Protein AF-A0A0A2UX49-F1 (afdb_monomer)

Secondary structure (DSSP, 8-state):
--------------------SSS---EEEETTEEEEEEEES--GGGEEEEEEE-----------TT-----PPTT-EEEEETTEEEEEEEEETTEEEEEEEP-

pLDDT: mean 70.19, std 20.53, range [34.88, 94.06]

Sequence (103 aa):
MKKGMSIGLIFITTILLFGCDGENLNLIKLDGEVYRAEVSDYSKEDLGKSYGKVKYNSPSTMPQNNKEATLFPVGTEIFYKKNREDEFLVSFKDRIYELTKHE

Foldseek 3Di:
DDDPPDDQPQPFDDDDDDDDPDDLFQWGGGPRFIWGWAFDPDAPVQFAAWNAWAADDDPPDDDDDPHDRDTDDGGFIKGAGVPHNPWIWTQDPRTIITTHTDD

Organism: NCBI:txid1385513

Solvent-accessible surface area (backbone atoms only — not comparable to full-atom values): 6638 Å² total; per-residue (Å²): 132,84,86,86,77,79,88,70,86,63,82,73,47,83,71,70,62,82,86,75,82,97,59,75,68,27,49,44,39,52,84,80,46,44,20,40,48,40,85,45,94,58,56,84,84,44,54,39,58,78,58,48,58,42,83,73,72,79,85,64,90,71,98,65,85,95,62,80,62,68,78,72,54,64,65,40,50,33,21,22,30,54,99,35,94,88,42,38,32,34,69,54,95,96,38,31,23,40,46,45,78,54,133

Mean predicted aligned error: 10.86 Å

Radius of gyration: 14.8 Å; Cα contacts (8 Å, |Δi|>4): 186; chains: 1; bounding box: 26×26×56 Å

Structure (mmCIF, N/CA/C/O backbone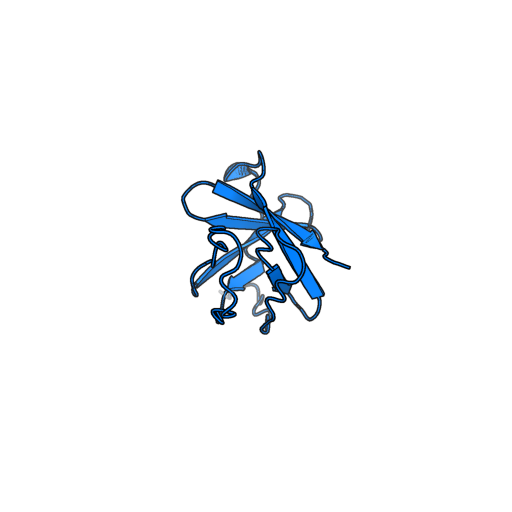):
data_AF-A0A0A2UX49-F1
#
_entry.id   AF-A0A0A2UX49-F1
#
loop_
_atom_site.group_PDB
_atom_site.id
_atom_site.type_symbol
_atom_site.label_atom_id
_atom_site.label_alt_id
_atom_site.label_comp_id
_atom_site.label_asym_id
_atom_site.label_entity_id
_atom_site.label_seq_id
_atom_site.pdbx_PDB_ins_code
_atom_site.Cartn_x
_atom_site.Cartn_y
_atom_site.Cartn_z
_atom_site.occupancy
_atom_site.B_iso_or_equiv
_atom_site.auth_seq_id
_atom_site.auth_comp_id
_atom_site.auth_asym_id
_atom_site.auth_atom_id
_atom_site.pdbx_PDB_model_num
ATOM 1 N N . MET A 1 1 ? -5.379 -13.015 32.383 1.00 37.31 1 MET A N 1
ATOM 2 C CA . MET A 1 1 ? -6.528 -13.644 31.680 1.00 37.31 1 MET A CA 1
ATOM 3 C C . MET A 1 1 ? -6.829 -12.851 30.410 1.00 37.31 1 MET A C 1
ATOM 5 O O . MET A 1 1 ? -6.650 -11.649 30.463 1.00 37.31 1 MET A O 1
ATOM 9 N N . LYS A 1 2 ? -7.265 -13.518 29.324 1.00 36.44 2 LYS A N 1
ATOM 10 C CA . LYS A 1 2 ? -7.905 -12.977 28.090 1.00 36.44 2 LYS A CA 1
ATOM 11 C C . LYS A 1 2 ? -7.310 -11.675 27.498 1.00 36.44 2 LYS A C 1
ATOM 13 O O . LYS A 1 2 ? -7.579 -10.581 27.962 1.00 36.44 2 LYS A O 1
ATOM 18 N N . LYS A 1 3 ? -6.478 -11.800 26.456 1.00 42.47 3 LYS A N 1
ATOM 19 C CA . LYS A 1 3 ? -6.868 -11.583 25.039 1.00 42.47 3 LYS A CA 1
ATOM 20 C C . LYS A 1 3 ? -7.385 -10.164 24.730 1.00 42.47 3 LYS A C 1
ATOM 22 O O . LYS A 1 3 ? -8.585 -9.928 24.762 1.00 42.47 3 LYS A O 1
ATOM 27 N N . GLY A 1 4 ? -6.468 -9.300 24.290 1.00 36.09 4 GLY A N 1
ATOM 28 C CA . GLY A 1 4 ? -6.742 -8.077 23.522 1.00 36.09 4 GLY A CA 1
ATOM 29 C C . GLY A 1 4 ? -6.235 -8.192 22.079 1.00 36.09 4 GLY A C 1
ATOM 30 O O . GLY A 1 4 ? -5.566 -7.294 21.585 1.00 36.09 4 GLY A O 1
ATOM 31 N N . MET A 1 5 ? -6.468 -9.335 21.424 1.00 39.34 5 MET A N 1
ATOM 32 C CA . MET A 1 5 ? -6.118 -9.518 20.012 1.00 39.34 5 MET A CA 1
ATOM 33 C C . MET A 1 5 ? -7.207 -8.852 19.170 1.00 39.34 5 MET A C 1
ATOM 35 O O . MET A 1 5 ? -8.224 -9.484 18.884 1.00 39.34 5 MET A O 1
ATOM 39 N N . SER A 1 6 ? -7.027 -7.566 18.850 1.00 37.06 6 SER A N 1
ATOM 40 C CA . SER A 1 6 ? -7.984 -6.827 18.021 1.00 37.06 6 SER A CA 1
ATOM 41 C C . SER A 1 6 ? -8.152 -7.509 16.671 1.00 37.06 6 SER A C 1
ATOM 43 O O . SER A 1 6 ? -7.197 -7.713 15.922 1.00 37.06 6 SER A O 1
ATOM 45 N N . ILE A 1 7 ? -9.398 -7.867 16.386 1.00 49.72 7 ILE A N 1
ATOM 46 C CA . ILE A 1 7 ? -9.818 -8.456 15.124 1.00 49.72 7 ILE A CA 1
ATOM 47 C C . ILE A 1 7 ? -9.820 -7.334 14.086 1.00 49.72 7 ILE A C 1
ATOM 49 O O . ILE A 1 7 ? -10.627 -6.415 14.163 1.00 49.72 7 ILE A O 1
ATOM 53 N N . GLY A 1 8 ? -8.904 -7.430 13.128 1.00 36.78 8 GLY A N 1
ATOM 54 C CA . GLY A 1 8 ? -8.786 -6.537 11.975 1.00 36.78 8 GLY A CA 1
ATOM 55 C C . GLY A 1 8 ? -8.492 -7.332 10.707 1.00 36.78 8 GLY A C 1
ATOM 56 O O . GLY A 1 8 ? -7.627 -6.959 9.925 1.00 36.78 8 GLY A O 1
ATOM 57 N N . LEU A 1 9 ? -9.151 -8.484 10.534 1.00 40.88 9 LEU A N 1
ATOM 58 C CA . LEU A 1 9 ? -9.002 -9.313 9.337 1.00 40.88 9 LEU A CA 1
ATOM 59 C C . LEU A 1 9 ? -9.824 -8.703 8.189 1.00 40.88 9 LEU A C 1
ATOM 61 O O . LEU A 1 9 ? -10.885 -9.212 7.835 1.00 40.88 9 LEU A O 1
ATOM 65 N N . ILE A 1 10 ? -9.348 -7.583 7.644 1.00 47.06 10 ILE A N 1
ATOM 66 C CA . ILE A 1 10 ? -9.982 -6.905 6.511 1.00 47.06 10 ILE A CA 1
ATOM 67 C C . ILE A 1 10 ? -9.724 -7.732 5.242 1.00 47.06 10 ILE A C 1
ATOM 69 O O . ILE A 1 10 ? -8.585 -8.043 4.876 1.00 47.06 10 ILE A O 1
ATOM 73 N N . PHE A 1 11 ? -10.802 -8.138 4.571 1.00 40.12 11 PHE A N 1
ATOM 74 C CA . PHE A 1 11 ? -10.769 -9.000 3.387 1.00 40.12 11 PHE A CA 1
ATOM 75 C C . PHE A 1 11 ? -10.498 -8.203 2.098 1.00 40.12 11 PHE A C 1
ATOM 77 O O . PHE A 1 11 ? -11.259 -8.280 1.135 1.00 40.12 11 PHE A O 1
ATOM 84 N N . ILE A 1 12 ? -9.366 -7.493 2.046 1.00 48.31 12 ILE A N 1
ATOM 85 C CA . ILE A 1 12 ? -8.975 -6.725 0.853 1.00 48.31 12 ILE A CA 1
ATOM 86 C C . ILE A 1 12 ? -8.876 -7.671 -0.354 1.00 48.31 12 ILE A C 1
ATOM 88 O O . ILE A 1 12 ? -8.224 -8.727 -0.269 1.00 48.31 12 ILE A O 1
ATOM 92 N N . THR A 1 13 ? -9.544 -7.289 -1.449 1.00 44.03 13 THR A N 1
ATOM 93 C CA . THR A 1 13 ? -9.721 -8.086 -2.671 1.00 44.03 13 THR A CA 1
ATOM 94 C C . THR A 1 13 ? -9.389 -7.277 -3.938 1.00 44.03 13 THR A C 1
ATOM 96 O O . THR A 1 13 ? -10.133 -6.391 -4.343 1.00 44.03 13 THR A O 1
ATOM 99 N N . THR A 1 14 ? -8.256 -7.635 -4.552 1.00 53.34 14 THR A N 1
ATOM 100 C CA . THR A 1 14 ? -7.969 -7.817 -5.996 1.00 53.34 14 THR A CA 1
ATOM 101 C C . THR A 1 14 ? -8.985 -7.294 -7.041 1.00 53.34 14 THR A C 1
ATOM 103 O O . THR A 1 14 ? -10.156 -7.651 -6.975 1.00 53.34 14 THR A O 1
ATOM 106 N N . ILE A 1 15 ? -8.625 -6.645 -8.163 1.00 56.38 15 ILE A N 1
ATOM 107 C CA . ILE A 1 15 ? -7.480 -5.795 -8.595 1.00 56.38 15 ILE A CA 1
ATOM 108 C C . ILE A 1 15 ? -7.851 -5.148 -9.961 1.00 56.38 15 ILE A C 1
ATOM 110 O O . ILE A 1 15 ? -8.882 -5.545 -10.497 1.00 56.38 15 ILE A O 1
ATOM 114 N N . LEU A 1 16 ? -7.068 -4.209 -10.533 1.00 39.53 16 LEU A N 1
ATOM 115 C CA . LEU A 1 16 ? -6.788 -4.110 -11.993 1.00 39.53 16 LEU A CA 1
ATOM 116 C C . LEU A 1 16 ? -5.745 -3.013 -12.328 1.00 39.53 16 LEU A C 1
ATOM 118 O O . LEU A 1 16 ? -5.730 -1.964 -11.696 1.00 39.53 16 LEU A O 1
ATOM 122 N N . LEU A 1 17 ? -4.917 -3.245 -13.355 1.00 43.59 17 LEU A N 1
ATOM 123 C CA . LEU A 1 17 ? -3.978 -2.27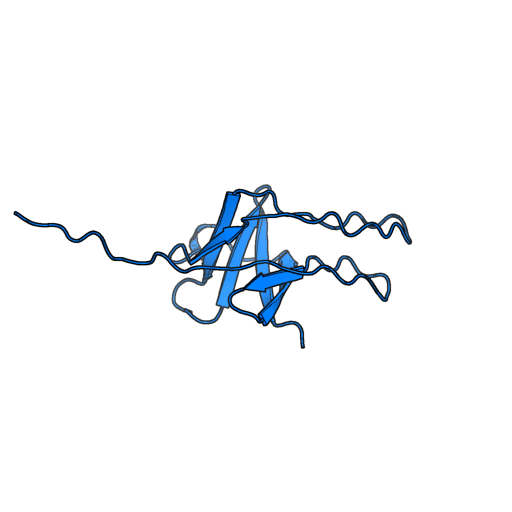3 -13.938 1.00 43.59 17 LEU A CA 1
ATOM 124 C C . LEU A 1 17 ? -4.384 -1.998 -15.395 1.00 43.59 17 LEU A C 1
ATOM 126 O O . LEU A 1 17 ? -4.055 -2.784 -16.288 1.00 43.59 17 LEU A O 1
ATOM 130 N N . PHE A 1 18 ? -5.102 -0.898 -15.629 1.00 37.62 18 PHE A N 1
ATOM 131 C CA . PHE A 1 18 ? -5.344 -0.364 -16.970 1.00 37.62 18 PHE A CA 1
ATOM 132 C C . PHE A 1 18 ? -4.265 0.672 -17.298 1.00 37.62 18 PHE A C 1
ATOM 134 O O . PHE A 1 18 ? -4.226 1.739 -16.695 1.00 37.62 18 PHE A O 1
ATOM 141 N N . GLY A 1 19 ? -3.394 0.351 -18.254 1.00 38.09 19 GLY A N 1
ATOM 142 C CA . GLY A 1 19 ? -2.454 1.299 -18.847 1.00 38.09 19 GLY A CA 1
ATOM 143 C C . GLY A 1 19 ? -2.957 1.758 -20.212 1.00 38.09 19 GLY A C 1
ATOM 144 O O . GLY A 1 19 ? -2.545 1.204 -21.226 1.00 38.09 19 GLY A O 1
ATOM 145 N N . CYS A 1 20 ? -3.844 2.752 -20.233 1.00 34.88 20 CYS A N 1
ATOM 146 C CA . CYS A 1 20 ? -4.028 3.622 -21.395 1.00 34.88 20 CYS A CA 1
ATOM 147 C C . CYS A 1 20 ? -3.312 4.946 -21.081 1.00 34.88 20 CYS A C 1
ATOM 149 O O . CYS A 1 20 ? -3.239 5.326 -19.915 1.00 34.88 20 CYS A O 1
ATOM 151 N N . ASP A 1 21 ? -2.746 5.605 -22.093 1.00 37.78 21 ASP A N 1
ATOM 152 C CA . ASP A 1 21 ? -2.039 6.892 -21.969 1.00 37.78 21 ASP A CA 1
ATOM 153 C C . ASP A 1 21 ? -0.788 6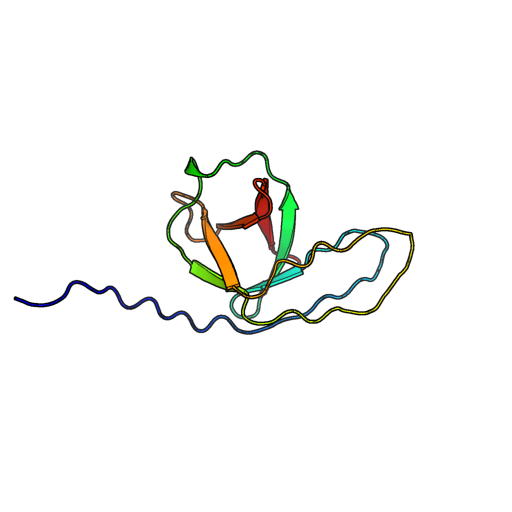.923 -21.067 1.00 37.78 21 ASP A C 1
ATOM 155 O O . ASP A 1 21 ? -0.732 7.618 -20.062 1.00 37.78 21 ASP A O 1
ATOM 159 N N . GLY A 1 22 ? 0.283 6.245 -21.503 1.00 39.91 22 GLY A N 1
ATOM 160 C CA . GLY A 1 22 ? 1.675 6.740 -21.419 1.00 39.91 22 GLY A CA 1
ATOM 161 C C . GLY A 1 22 ? 2.319 7.045 -20.051 1.00 39.91 22 GLY A C 1
ATOM 162 O O . GLY A 1 22 ? 3.495 7.427 -20.020 1.00 39.91 22 GLY A O 1
ATOM 163 N N . GLU A 1 23 ? 1.610 6.892 -18.938 1.00 46.59 23 GLU A N 1
ATOM 164 C CA . GLU A 1 23 ? 2.061 7.174 -17.575 1.00 46.59 23 GLU A CA 1
ATOM 165 C C . GLU A 1 23 ? 2.390 5.895 -16.789 1.00 46.59 23 GLU A C 1
ATOM 167 O O . GLU A 1 23 ? 1.866 4.816 -17.058 1.00 46.59 23 GLU A O 1
ATOM 172 N N . ASN A 1 24 ? 3.266 6.013 -15.784 1.00 51.25 24 ASN A N 1
ATOM 173 C CA . ASN A 1 24 ? 3.588 4.914 -14.865 1.00 51.25 24 ASN A CA 1
ATOM 174 C C . ASN A 1 24 ? 2.445 4.723 -13.850 1.00 51.25 24 ASN A C 1
ATOM 176 O O . ASN A 1 24 ? 2.584 5.065 -12.675 1.00 51.25 24 ASN A O 1
ATOM 180 N N . LEU A 1 25 ? 1.299 4.215 -14.304 1.00 56.09 25 LEU A N 1
ATOM 181 C CA . LEU A 1 25 ? 0.122 4.003 -13.463 1.00 56.09 25 LEU A CA 1
ATOM 182 C C . LEU A 1 25 ? 0.313 2.784 -12.549 1.00 56.09 25 LEU A C 1
ATOM 184 O O . LEU A 1 25 ? -0.028 1.655 -12.894 1.00 56.09 25 LEU A O 1
ATOM 188 N N . ASN A 1 26 ? 0.844 3.020 -11.349 1.00 72.00 26 ASN A N 1
ATOM 189 C CA . ASN A 1 26 ? 0.941 2.013 -10.292 1.00 72.00 26 ASN A CA 1
ATOM 190 C C . ASN A 1 26 ? -0.413 1.888 -9.568 1.00 72.00 26 ASN A C 1
ATOM 192 O O . ASN A 1 26 ? -0.589 2.437 -8.481 1.00 72.00 26 ASN A O 1
ATOM 196 N N . LEU A 1 27 ? -1.392 1.222 -10.182 1.00 72.69 27 LEU A N 1
ATOM 197 C CA . LEU A 1 27 ? -2.734 1.088 -9.607 1.00 72.69 27 LEU A CA 1
ATOM 198 C C . LEU A 1 27 ? -2.824 -0.048 -8.571 1.00 72.69 27 LEU A C 1
ATOM 200 O O . LEU A 1 27 ? -2.416 -1.183 -8.825 1.00 72.69 27 LEU A O 1
ATOM 204 N N . ILE A 1 28 ? -3.418 0.251 -7.415 1.00 76.00 28 ILE A N 1
ATOM 205 C CA . ILE A 1 28 ? -3.750 -0.683 -6.333 1.00 76.00 28 ILE A CA 1
ATOM 206 C C . ILE A 1 28 ? -5.264 -0.637 -6.107 1.00 76.00 28 ILE A C 1
ATOM 208 O O . ILE A 1 28 ? -5.850 0.439 -6.096 1.00 76.00 28 ILE A O 1
ATOM 212 N N . LYS A 1 29 ? -5.912 -1.791 -5.902 1.00 74.50 29 LYS A N 1
ATOM 213 C CA . LYS A 1 29 ? -7.346 -1.852 -5.577 1.00 74.50 29 LYS A CA 1
ATOM 214 C C . LYS A 1 29 ? -7.560 -2.184 -4.102 1.00 74.50 29 LYS A C 1
ATOM 216 O O . LYS A 1 29 ? -7.112 -3.246 -3.665 1.00 74.50 29 LYS A O 1
ATOM 221 N N . LEU A 1 30 ? -8.249 -1.313 -3.365 1.00 78.44 30 LEU A N 1
ATOM 222 C CA . LEU A 1 30 ? -8.576 -1.471 -1.943 1.00 78.44 30 LEU A CA 1
ATOM 223 C C . LEU A 1 30 ? -10.101 -1.400 -1.773 1.00 78.44 30 LEU A C 1
ATOM 225 O O . LEU A 1 30 ? -10.725 -0.489 -2.300 1.00 78.44 30 LEU A O 1
ATOM 229 N N . ASP A 1 31 ? -10.704 -2.390 -1.110 1.00 78.94 31 ASP A N 1
ATOM 230 C CA . ASP A 1 31 ? -12.151 -2.493 -0.813 1.00 78.94 31 ASP A CA 1
ATOM 231 C C . ASP A 1 31 ? -13.146 -2.179 -1.958 1.00 78.94 31 ASP A C 1
ATOM 233 O O . ASP A 1 31 ? -14.314 -1.888 -1.721 1.00 78.94 31 ASP A O 1
ATOM 237 N N . GLY A 1 32 ? -12.717 -2.321 -3.218 1.00 74.81 32 GLY A N 1
ATOM 238 C CA . GLY A 1 32 ? -13.530 -2.049 -4.412 1.00 74.81 32 GLY A CA 1
ATOM 239 C C . GLY A 1 32 ? -13.051 -0.843 -5.224 1.00 74.81 32 GLY A C 1
ATOM 240 O O . GLY A 1 32 ? -13.199 -0.848 -6.446 1.00 74.81 32 GLY A O 1
ATOM 241 N N . GLU A 1 33 ? -12.387 0.103 -4.569 1.00 81.56 33 GLU A N 1
ATOM 242 C CA . GLU A 1 33 ? -11.888 1.362 -5.120 1.00 81.56 33 GLU A CA 1
ATOM 243 C C . GLU A 1 33 ? -10.472 1.206 -5.698 1.00 81.56 33 GLU A C 1
ATOM 245 O O . GLU A 1 33 ? -9.692 0.362 -5.246 1.00 81.56 33 GLU A O 1
ATOM 250 N N . VAL A 1 34 ? -10.123 2.017 -6.700 1.00 80.56 34 VAL A N 1
ATOM 251 C CA . VAL A 1 34 ? -8.791 2.028 -7.329 1.00 80.56 34 VAL A CA 1
ATOM 252 C C . VAL A 1 34 ? -7.999 3.237 -6.834 1.00 80.56 34 VAL A C 1
ATOM 254 O O . VAL A 1 34 ? -8.534 4.332 -6.698 1.00 80.56 34 VAL A O 1
ATOM 257 N N . TYR A 1 35 ? -6.710 3.038 -6.577 1.00 83.44 35 TYR A N 1
ATOM 258 C CA . TYR A 1 35 ? -5.775 4.049 -6.100 1.00 83.44 35 TYR A CA 1
ATOM 259 C C . TYR A 1 35 ? -4.520 4.054 -6.966 1.00 83.44 35 TYR A C 1
ATOM 261 O O . TYR A 1 35 ? -3.983 2.993 -7.275 1.00 83.44 35 TYR A O 1
ATOM 269 N N . ARG A 1 36 ? -4.013 5.233 -7.311 1.00 83.81 36 ARG A N 1
ATOM 270 C CA . ARG A 1 36 ? -2.710 5.443 -7.945 1.00 83.81 36 ARG A CA 1
ATOM 271 C C . ARG A 1 36 ? -1.648 5.622 -6.859 1.00 83.81 36 ARG A C 1
ATOM 273 O O . ARG A 1 36 ? -1.817 6.444 -5.966 1.00 83.81 36 ARG A O 1
ATOM 280 N N . ALA A 1 37 ? -0.570 4.844 -6.937 1.00 84.50 37 ALA A N 1
ATOM 281 C CA . ALA A 1 37 ? 0.537 4.888 -5.987 1.00 84.50 37 ALA A CA 1
ATOM 282 C C . ALA A 1 37 ? 1.696 5.749 -6.510 1.00 84.50 37 ALA A C 1
ATOM 284 O O . ALA A 1 37 ? 2.391 5.369 -7.462 1.00 84.50 37 ALA A O 1
ATOM 285 N N . GLU A 1 38 ? 1.941 6.882 -5.859 1.00 85.19 38 GLU A N 1
ATOM 286 C CA . GLU A 1 38 ? 2.957 7.859 -6.266 1.00 85.19 38 GLU A CA 1
ATOM 287 C C . GLU A 1 38 ? 4.024 8.020 -5.186 1.00 85.19 38 GLU A C 1
ATOM 289 O O . GLU A 1 38 ? 3.724 7.944 -3.998 1.00 85.19 38 GLU A O 1
ATOM 294 N N . VAL A 1 39 ? 5.289 8.200 -5.586 1.00 87.62 39 VAL A N 1
ATOM 295 C CA . VAL A 1 39 ? 6.382 8.423 -4.625 1.00 87.62 39 VAL A CA 1
ATOM 296 C C . VAL A 1 39 ? 6.110 9.725 -3.878 1.00 87.62 39 VAL A C 1
ATOM 298 O O . VAL A 1 39 ? 5.859 10.751 -4.501 1.00 87.62 39 VAL A O 1
ATOM 301 N N . SER A 1 40 ? 6.191 9.661 -2.555 1.00 88.38 40 SER A N 1
ATOM 302 C CA . SER A 1 40 ? 5.864 10.757 -1.645 1.00 88.38 40 SER A CA 1
ATOM 303 C C . SER A 1 40 ? 7.064 11.142 -0.781 1.00 88.38 40 SER A C 1
ATOM 305 O O . SER A 1 40 ? 7.975 10.334 -0.589 1.00 88.38 40 SER A O 1
ATOM 307 N N . ASP A 1 41 ? 7.024 12.344 -0.207 1.00 92.56 41 ASP A N 1
ATOM 308 C CA . ASP A 1 41 ? 8.014 12.818 0.771 1.00 92.56 41 ASP A CA 1
ATOM 309 C C . ASP A 1 41 ? 7.769 12.277 2.199 1.00 92.56 41 ASP A C 1
ATOM 311 O O . ASP A 1 41 ? 8.482 12.647 3.133 1.00 92.56 41 ASP A O 1
ATOM 315 N N . TYR A 1 42 ? 6.771 11.403 2.399 1.00 92.81 42 TYR A N 1
ATOM 316 C CA . TYR A 1 42 ? 6.514 10.787 3.704 1.00 92.81 42 TYR A CA 1
ATOM 317 C C . TYR A 1 42 ? 7.612 9.801 4.103 1.00 92.81 42 TYR A C 1
ATOM 319 O O . TYR A 1 42 ? 8.285 9.169 3.286 1.00 92.81 42 TYR A O 1
ATOM 327 N N . SER A 1 43 ? 7.746 9.627 5.411 1.00 93.38 43 SER A N 1
ATOM 328 C CA . SER A 1 43 ? 8.732 8.770 6.049 1.00 93.38 43 SER A CA 1
ATOM 329 C C . SER A 1 43 ? 8.097 7.504 6.635 1.00 93.38 43 SER A C 1
ATOM 331 O O . SER A 1 43 ? 6.877 7.347 6.712 1.00 93.38 43 SER A O 1
ATOM 333 N N . LYS A 1 44 ? 8.936 6.593 7.141 1.00 90.50 44 LYS A N 1
ATOM 334 C CA . LYS A 1 44 ? 8.461 5.437 7.922 1.00 90.50 44 LYS A CA 1
ATOM 335 C C . LYS A 1 44 ? 7.795 5.849 9.249 1.00 90.50 44 LYS A C 1
ATOM 337 O O . LYS A 1 44 ? 7.083 5.035 9.826 1.00 90.50 44 LYS A O 1
ATOM 342 N N . GLU A 1 45 ? 7.986 7.085 9.722 1.00 93.25 45 GLU A N 1
ATOM 343 C CA . GLU A 1 45 ? 7.353 7.609 10.943 1.00 93.25 45 GLU A CA 1
ATOM 344 C C . GLU A 1 45 ? 5.903 8.074 10.726 1.00 93.25 45 GLU A C 1
ATOM 346 O O . GLU A 1 45 ? 5.164 8.224 11.707 1.00 93.25 45 GLU A O 1
ATOM 351 N N . ASP A 1 46 ? 5.504 8.268 9.464 1.00 94.06 46 ASP A N 1
ATOM 352 C CA . ASP A 1 46 ? 4.156 8.646 9.014 1.00 94.06 46 ASP A CA 1
ATOM 353 C C . ASP A 1 46 ? 3.254 7.431 8.747 1.00 94.06 46 ASP A C 1
ATOM 355 O O . ASP A 1 46 ? 2.053 7.578 8.508 1.00 94.06 46 ASP A O 1
ATOM 359 N N . LEU A 1 47 ? 3.809 6.217 8.823 1.00 92.38 47 LEU A N 1
ATOM 360 C CA . LEU A 1 47 ? 3.049 4.974 8.744 1.00 92.38 47 LEU A CA 1
ATOM 361 C C . LEU A 1 47 ? 2.230 4.780 10.029 1.00 92.38 47 LEU A C 1
ATOM 363 O O . LEU A 1 47 ? 2.754 4.778 11.144 1.00 92.38 47 LEU A O 1
ATOM 367 N N . GLY A 1 48 ? 0.919 4.632 9.861 1.00 93.19 48 GLY A N 1
ATOM 368 C CA . GLY A 1 48 ? -0.036 4.341 10.920 1.00 93.19 48 GLY A CA 1
ATOM 369 C C . GLY A 1 48 ? -0.209 2.839 11.157 1.00 93.19 48 GLY A C 1
ATOM 370 O O . GLY A 1 48 ? 0.725 2.042 11.067 1.00 93.19 48 GLY A O 1
ATOM 371 N N . LYS A 1 49 ? -1.440 2.430 11.479 1.00 90.62 49 LYS A N 1
ATOM 372 C CA . LYS A 1 49 ? -1.789 1.009 11.636 1.00 90.62 49 LYS A CA 1
ATOM 373 C C . LYS A 1 49 ? -1.660 0.295 10.285 1.00 90.62 49 LYS A C 1
ATOM 375 O O . LYS A 1 49 ? -2.001 0.867 9.250 1.00 90.62 49 LYS A O 1
ATOM 380 N N . SER A 1 50 ? -1.244 -0.972 10.295 1.00 89.88 50 SER A N 1
ATOM 381 C CA . SER A 1 50 ? -1.372 -1.827 9.108 1.00 89.88 50 SER A CA 1
ATOM 382 C C . SER A 1 50 ? -2.852 -1.979 8.751 1.00 89.88 50 SER A C 1
ATOM 384 O O . SER A 1 50 ? -3.665 -2.326 9.609 1.00 89.88 50 SER A O 1
ATOM 386 N N . TYR A 1 51 ? -3.182 -1.695 7.495 1.00 86.38 51 TYR A N 1
ATOM 387 C CA . TYR A 1 51 ? -4.507 -1.895 6.912 1.00 86.38 51 TYR A CA 1
ATOM 388 C C . TYR A 1 51 ? -4.603 -3.285 6.266 1.00 86.38 51 TYR A C 1
ATOM 390 O O . TYR A 1 51 ? -5.589 -3.998 6.440 1.00 86.38 51 TYR A O 1
ATOM 398 N N . GLY A 1 52 ? -3.537 -3.723 5.587 1.00 87.06 52 GLY A N 1
ATOM 399 C CA . GLY A 1 52 ? -3.442 -5.079 5.057 1.00 87.06 52 GLY A CA 1
ATOM 400 C C . GLY A 1 52 ? -2.212 -5.300 4.184 1.00 87.06 52 GLY A C 1
ATOM 401 O O . GLY A 1 52 ? -1.182 -4.653 4.370 1.00 87.06 52 GLY A O 1
ATOM 402 N N . LYS A 1 53 ? -2.300 -6.251 3.246 1.00 85.25 53 LYS A N 1
ATOM 403 C CA . LYS A 1 53 ? -1.195 -6.620 2.345 1.00 85.25 53 LYS A CA 1
ATOM 404 C C . LYS A 1 53 ? -1.679 -6.868 0.921 1.00 85.25 53 LYS A C 1
ATOM 406 O O . LYS A 1 53 ? -2.778 -7.389 0.724 1.00 85.25 53 LYS A O 1
ATOM 411 N N . VAL A 1 54 ? -0.823 -6.581 -0.056 1.00 79.69 54 VAL A N 1
ATOM 412 C CA . VAL A 1 54 ? -1.006 -6.972 -1.461 1.00 79.69 54 VAL A CA 1
ATOM 413 C C . VAL A 1 54 ? -1.092 -8.503 -1.546 1.00 79.69 54 VAL A C 1
ATOM 415 O O . VAL A 1 54 ? -0.180 -9.195 -1.099 1.00 79.69 54 VAL A O 1
ATOM 418 N N . LYS A 1 55 ? -2.186 -9.056 -2.090 1.00 71.50 55 LYS A N 1
ATOM 419 C CA . LYS A 1 55 ? -2.423 -10.520 -2.140 1.00 71.50 55 LYS A CA 1
ATOM 420 C C . LYS A 1 55 ? -2.112 -11.183 -3.479 1.00 71.50 55 LYS A C 1
ATOM 422 O O . LYS A 1 55 ? -1.878 -12.386 -3.515 1.00 71.50 55 LYS A O 1
ATOM 427 N N . TYR A 1 56 ? -2.151 -10.431 -4.570 1.00 65.75 56 TYR A N 1
ATOM 428 C CA . TYR A 1 56 ? -1.919 -10.928 -5.922 1.00 65.75 56 TYR A CA 1
ATOM 429 C C . TYR A 1 56 ? -1.395 -9.781 -6.778 1.00 65.75 56 TYR A C 1
ATOM 431 O O . TYR A 1 56 ? -1.820 -8.644 -6.589 1.00 65.75 56 TYR A O 1
ATOM 439 N N . ASN A 1 57 ? -0.535 -10.097 -7.742 1.00 64.38 57 ASN A N 1
ATOM 440 C CA . ASN A 1 57 ? -0.090 -9.168 -8.771 1.00 64.38 57 ASN A CA 1
ATOM 441 C C . ASN A 1 57 ? -0.461 -9.761 -10.122 1.00 64.38 57 ASN A C 1
ATOM 443 O O . ASN A 1 57 ? -0.005 -10.859 -10.438 1.00 64.38 57 ASN A O 1
ATOM 447 N N . SER A 1 58 ? -1.219 -9.025 -10.933 1.00 56.62 58 SER A N 1
ATOM 448 C CA . SER A 1 58 ? -1.296 -9.334 -12.359 1.00 56.62 58 SER A CA 1
ATOM 449 C C . SER A 1 58 ? -0.277 -8.461 -13.086 1.00 56.62 58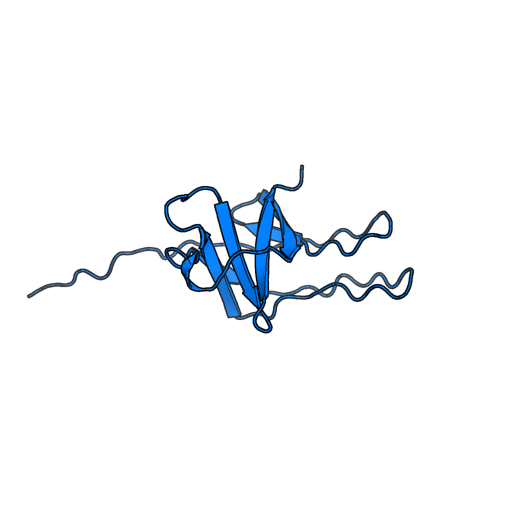 SER A C 1
ATOM 451 O O . SER A 1 58 ? -0.414 -7.236 -13.020 1.00 56.62 58 SER A O 1
ATOM 453 N N . PRO A 1 59 ? 0.733 -9.019 -13.777 1.00 52.34 59 PRO A N 1
ATOM 454 C CA . PRO A 1 59 ? 1.448 -8.255 -14.783 1.00 52.34 59 PRO A CA 1
ATOM 455 C C . PRO A 1 59 ? 0.466 -7.977 -15.925 1.00 52.34 59 PRO A C 1
ATOM 457 O O . PRO A 1 59 ? 0.209 -8.838 -16.765 1.00 52.34 59 PRO A O 1
ATOM 460 N N . SER A 1 60 ? -0.111 -6.776 -15.944 1.00 47.88 60 SER A N 1
ATOM 461 C CA . SER A 1 60 ? -0.870 -6.307 -17.102 1.00 47.88 60 SER A CA 1
ATOM 462 C C . SER A 1 60 ? 0.137 -6.056 -18.223 1.00 47.88 60 SER A C 1
ATOM 464 O O . SER A 1 60 ? 0.918 -5.106 -18.173 1.00 47.88 60 SER A O 1
ATOM 466 N N . THR A 1 61 ? 0.207 -6.970 -19.190 1.00 44.88 61 THR A N 1
ATOM 467 C CA . THR A 1 61 ? 1.126 -6.862 -20.325 1.00 44.88 61 THR A CA 1
ATOM 468 C C . THR A 1 61 ? 0.711 -5.713 -21.229 1.00 44.88 61 THR A C 1
ATOM 470 O O . THR A 1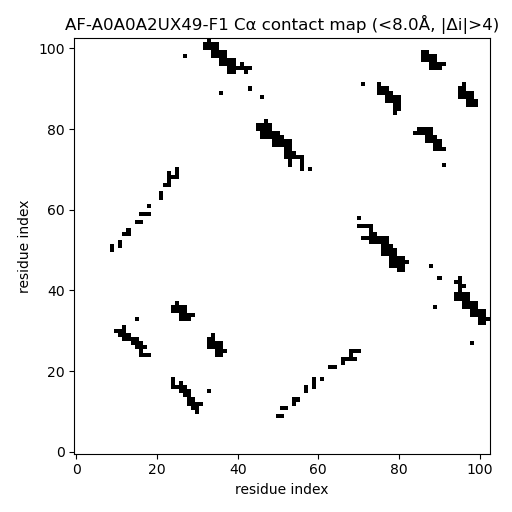 61 ? -0.140 -5.891 -22.100 1.00 44.88 61 THR A O 1
ATOM 473 N N . MET A 1 62 ? 1.361 -4.559 -21.084 1.00 44.75 62 MET A N 1
ATOM 474 C CA . MET A 1 62 ? 1.376 -3.556 -22.144 1.00 44.75 62 MET A CA 1
ATOM 475 C C . MET A 1 62 ? 2.698 -2.773 -22.164 1.00 44.75 62 MET A C 1
ATOM 477 O O . MET A 1 62 ? 2.823 -1.729 -21.528 1.00 44.75 62 MET A O 1
ATOM 481 N N . PRO A 1 63 ? 3.721 -3.268 -22.887 1.00 43.75 63 PRO A N 1
ATOM 482 C CA . PRO A 1 63 ? 4.912 -2.483 -23.166 1.00 43.75 63 PRO A CA 1
ATOM 483 C C . PRO A 1 63 ? 4.589 -1.421 -24.226 1.00 43.75 63 PRO A C 1
ATOM 485 O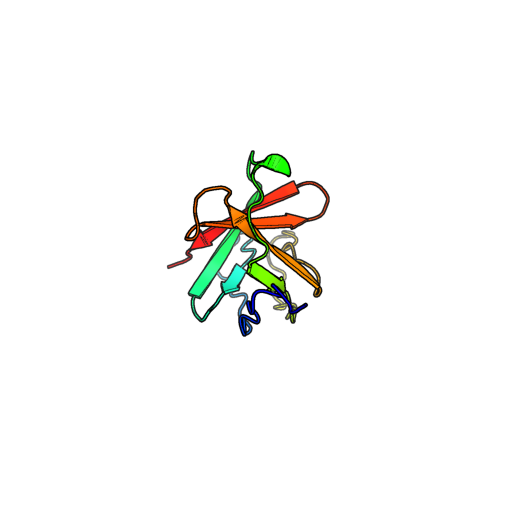 O . PRO A 1 63 ? 4.601 -1.698 -25.425 1.00 43.75 63 PRO A O 1
ATOM 488 N N . GLN A 1 64 ? 4.353 -0.184 -23.791 1.00 40.66 64 GLN A N 1
ATOM 489 C CA . GLN A 1 64 ? 4.576 0.998 -24.623 1.00 40.66 64 GLN A CA 1
ATOM 490 C C . GLN A 1 64 ? 5.466 2.003 -23.874 1.00 40.66 64 GLN A C 1
ATOM 492 O O . GLN A 1 64 ? 5.248 2.305 -22.705 1.00 40.66 64 GLN A O 1
ATOM 497 N N . ASN A 1 65 ? 6.477 2.521 -24.578 1.00 46.28 65 ASN A N 1
ATOM 498 C CA . ASN A 1 65 ? 7.360 3.624 -24.170 1.00 46.28 65 ASN A CA 1
ATOM 499 C C . ASN A 1 65 ? 8.295 3.417 -22.955 1.00 46.28 65 ASN A C 1
ATOM 501 O O . ASN A 1 65 ? 8.483 4.350 -22.180 1.00 46.28 65 ASN A O 1
ATOM 505 N N . ASN A 1 66 ? 8.963 2.257 -22.832 1.00 47.94 66 ASN A N 1
ATOM 506 C CA . ASN A 1 66 ? 10.129 2.039 -21.939 1.00 47.94 66 ASN A CA 1
ATOM 507 C C . ASN A 1 66 ? 9.943 2.470 -20.463 1.00 47.94 66 ASN A C 1
ATOM 509 O O . ASN A 1 66 ? 10.907 2.785 -19.766 1.00 47.94 66 ASN A O 1
ATOM 513 N N . LYS A 1 67 ? 8.698 2.495 -19.990 1.00 49.44 67 LYS A N 1
ATOM 514 C CA . LYS A 1 67 ? 8.306 2.940 -18.655 1.00 49.44 67 LYS A CA 1
ATOM 515 C C . LYS A 1 67 ? 7.974 1.713 -17.808 1.00 49.44 67 LYS A C 1
ATOM 517 O O . LYS A 1 67 ? 6.978 1.034 -18.045 1.00 49.44 67 LYS A O 1
ATOM 522 N N . GLU A 1 68 ? 8.863 1.380 -16.873 1.00 53.66 68 GLU A N 1
ATOM 523 C CA . GLU A 1 68 ? 8.703 0.222 -15.991 1.00 53.66 68 GLU A CA 1
ATOM 524 C C . GLU A 1 68 ? 7.601 0.483 -14.951 1.00 53.66 68 GLU A C 1
ATOM 526 O O . GLU A 1 68 ? 7.815 1.179 -13.955 1.00 53.66 68 GLU A O 1
ATOM 531 N N . ALA A 1 69 ? 6.424 -0.116 -15.154 1.00 55.22 69 ALA A N 1
ATOM 532 C CA . ALA A 1 69 ? 5.368 -0.123 -14.146 1.00 55.22 69 ALA A CA 1
ATOM 533 C C . ALA A 1 69 ? 5.887 -0.751 -12.837 1.00 55.22 69 ALA A C 1
ATOM 535 O O . ALA A 1 69 ? 6.404 -1.873 -12.825 1.00 55.22 69 ALA A O 1
ATOM 536 N N . THR A 1 70 ? 5.747 -0.042 -11.714 1.00 60.97 70 THR A N 1
ATOM 537 C CA . THR A 1 70 ? 6.242 -0.511 -10.415 1.00 60.97 70 THR A CA 1
ATOM 538 C C . THR A 1 70 ? 5.232 -1.469 -9.791 1.00 60.97 70 THR A C 1
ATOM 540 O O . THR A 1 70 ? 4.309 -1.077 -9.082 1.00 60.97 70 THR A O 1
ATOM 543 N N . LEU A 1 71 ? 5.430 -2.762 -10.042 1.00 70.31 71 LEU A N 1
ATOM 544 C CA . LEU A 1 71 ? 4.658 -3.833 -9.417 1.00 70.31 71 LEU A CA 1
ATOM 545 C C . LEU A 1 71 ? 5.107 -4.036 -7.957 1.00 70.31 71 LEU A C 1
ATOM 547 O O . LEU A 1 71 ? 6.177 -4.594 -7.703 1.00 70.31 71 LEU A O 1
ATOM 551 N N . PHE A 1 72 ? 4.281 -3.619 -6.993 1.00 76.62 72 PHE A N 1
ATOM 552 C CA . PHE A 1 72 ? 4.472 -3.922 -5.567 1.00 76.62 72 PHE A CA 1
ATOM 553 C C . PHE A 1 72 ? 4.334 -5.429 -5.319 1.00 76.62 72 PHE A C 1
ATOM 555 O O . PHE A 1 72 ? 3.277 -5.964 -5.638 1.00 76.62 72 PHE A O 1
ATOM 562 N N . PRO A 1 73 ? 5.336 -6.146 -4.782 1.00 78.06 73 PRO A N 1
ATOM 563 C CA . PRO A 1 73 ? 5.262 -7.590 -4.568 1.00 78.06 73 PRO A CA 1
ATOM 564 C C . PRO A 1 73 ? 4.058 -8.055 -3.741 1.00 78.06 73 PRO A C 1
ATOM 566 O O . PRO A 1 73 ? 3.603 -7.380 -2.817 1.00 78.06 73 PRO A O 1
ATOM 569 N N . VAL A 1 74 ? 3.600 -9.279 -4.009 1.00 79.25 74 VAL A N 1
ATOM 570 C CA . VAL A 1 74 ? 2.670 -9.974 -3.112 1.00 79.25 74 VAL A CA 1
ATOM 571 C C . VAL A 1 74 ? 3.301 -10.075 -1.720 1.00 79.25 74 VAL A C 1
ATOM 573 O O . VAL A 1 74 ? 4.451 -10.485 -1.576 1.00 79.25 74 VAL A O 1
ATOM 576 N N . GLY A 1 75 ? 2.545 -9.685 -0.698 1.00 76.12 75 GLY A N 1
ATOM 577 C CA . GLY A 1 75 ? 3.005 -9.558 0.682 1.00 76.12 75 GLY A CA 1
ATOM 578 C C . GLY A 1 75 ? 3.447 -8.148 1.086 1.00 76.12 75 GLY A C 1
ATOM 579 O O . GLY A 1 75 ? 3.604 -7.924 2.285 1.00 76.12 75 GLY A O 1
ATOM 580 N N . THR A 1 76 ? 3.592 -7.195 0.153 1.00 85.62 76 THR A N 1
ATOM 581 C CA . THR A 1 76 ? 3.847 -5.780 0.484 1.00 85.62 76 THR A CA 1
ATOM 582 C C . THR A 1 76 ? 2.738 -5.235 1.383 1.00 85.62 76 THR A C 1
ATOM 584 O O . THR A 1 76 ? 1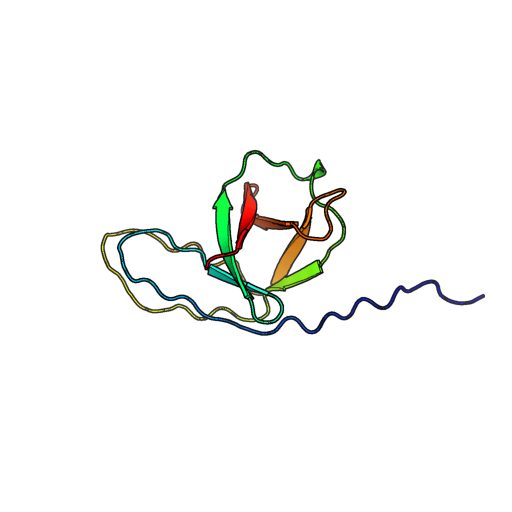.552 -5.415 1.101 1.00 85.62 76 THR A O 1
ATOM 587 N N . GLU A 1 77 ? 3.128 -4.585 2.479 1.00 88.06 77 GLU A N 1
ATOM 588 C CA . GLU A 1 77 ? 2.206 -4.052 3.480 1.00 88.06 77 GLU A CA 1
ATOM 589 C C . GLU A 1 77 ? 1.666 -2.676 3.081 1.00 88.06 77 GLU A C 1
ATOM 591 O O . GLU A 1 77 ? 2.399 -1.812 2.594 1.00 88.06 77 GLU A O 1
ATOM 596 N N . ILE A 1 78 ? 0.369 -2.497 3.317 1.00 89.75 78 ILE A N 1
ATOM 597 C CA . ILE A 1 78 ? -0.370 -1.251 3.143 1.00 89.75 78 ILE A CA 1
ATOM 598 C C . ILE A 1 78 ? -0.751 -0.770 4.542 1.00 89.75 78 ILE A C 1
ATOM 600 O O . ILE A 1 78 ? -1.264 -1.539 5.365 1.00 89.75 78 ILE A O 1
ATOM 604 N N . PHE A 1 79 ? -0.500 0.502 4.808 1.00 91.31 79 PHE A N 1
ATOM 605 C CA . PHE A 1 79 ? -0.748 1.155 6.085 1.00 91.31 79 PHE A CA 1
ATOM 606 C C . PHE A 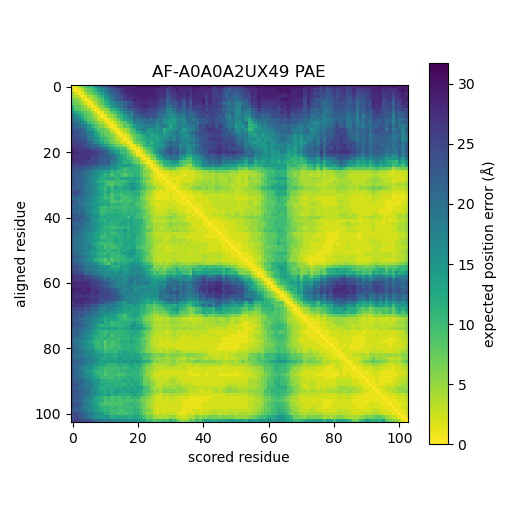1 79 ? -1.760 2.274 5.889 1.00 91.31 79 PHE A C 1
ATOM 608 O O . PHE A 1 79 ? -1.816 2.882 4.823 1.00 91.31 79 PHE A O 1
ATOM 615 N N . TYR A 1 80 ? -2.514 2.589 6.934 1.00 91.94 80 TYR A N 1
ATOM 616 C CA . TYR A 1 80 ? -3.103 3.919 7.037 1.00 91.94 80 TYR A CA 1
ATOM 617 C C . TYR A 1 80 ? -1.996 4.952 7.225 1.00 91.94 80 TYR A C 1
ATOM 619 O O . TYR A 1 80 ? -0.948 4.652 7.807 1.00 91.94 80 TYR A O 1
ATOM 627 N N . LYS A 1 81 ? -2.241 6.187 6.810 1.00 93.94 81 LYS A N 1
ATOM 628 C CA . LYS A 1 81 ? -1.424 7.323 7.216 1.00 93.94 81 LYS A CA 1
ATOM 629 C C . LYS A 1 81 ? -1.646 7.614 8.699 1.00 93.94 81 LYS A C 1
ATOM 631 O O . LYS A 1 81 ? -2.737 7.463 9.254 1.00 93.94 81 LYS A O 1
ATOM 636 N N . LYS A 1 82 ? -0.593 8.013 9.399 1.00 94.06 82 LYS A N 1
ATOM 637 C CA . LYS A 1 82 ? -0.669 8.336 10.823 1.00 94.06 82 LYS A CA 1
ATOM 638 C C . LYS A 1 82 ? -1.648 9.491 11.049 1.00 94.06 82 LYS A C 1
ATOM 640 O O . LYS A 1 82 ? -1.524 10.555 10.452 1.00 94.06 82 LYS A O 1
ATOM 645 N N . ASN A 1 83 ? -2.613 9.265 11.939 1.00 91.44 83 ASN A N 1
ATOM 646 C CA . ASN A 1 83 ? -3.719 10.177 12.257 1.00 91.44 83 ASN A CA 1
ATOM 647 C C . ASN A 1 83 ? -4.736 10.436 11.119 1.00 91.44 83 ASN A C 1
ATOM 649 O O . ASN A 1 83 ? -5.553 11.342 11.271 1.00 91.44 83 ASN A O 1
ATOM 653 N N . ARG A 1 84 ? -4.729 9.660 10.021 1.00 90.25 84 ARG A N 1
ATOM 654 C CA . ARG A 1 84 ? -5.742 9.718 8.946 1.00 90.25 84 ARG A CA 1
ATOM 655 C C . ARG A 1 84 ? -6.113 8.305 8.484 1.00 90.25 84 ARG A C 1
ATOM 657 O O . ARG A 1 84 ? -5.310 7.622 7.859 1.00 90.25 84 ARG A O 1
ATOM 664 N N . GLU A 1 85 ? -7.310 7.841 8.849 1.00 83.50 85 GLU A N 1
ATOM 665 C CA . GLU A 1 85 ? -7.783 6.468 8.570 1.00 83.50 85 GLU A CA 1
ATOM 666 C C . GLU A 1 85 ? -8.496 6.333 7.204 1.00 83.50 85 GLU A C 1
ATOM 668 O O . GLU A 1 85 ? -9.074 5.295 6.897 1.00 83.50 85 GLU A O 1
ATOM 673 N N . ASP A 1 86 ? -8.434 7.378 6.382 1.00 86.31 86 ASP A N 1
ATOM 674 C CA . ASP A 1 86 ? -8.947 7.495 5.012 1.00 86.31 86 ASP A CA 1
ATOM 675 C C . ASP A 1 86 ? -7.833 7.594 3.947 1.00 86.31 86 ASP A C 1
ATOM 677 O O . ASP A 1 86 ? -8.082 7.371 2.762 1.00 86.31 86 ASP A O 1
ATOM 681 N N . GLU A 1 87 ? -6.595 7.870 4.366 1.00 91.06 87 GLU A N 1
ATOM 682 C CA . GLU A 1 87 ? -5.410 7.954 3.506 1.00 91.06 87 GLU A CA 1
ATOM 683 C C . GLU A 1 87 ? -4.507 6.729 3.707 1.00 91.06 87 GLU A C 1
ATOM 685 O O . GLU A 1 87 ? -4.267 6.294 4.838 1.00 91.06 87 GLU A O 1
ATOM 690 N N . PHE A 1 88 ? -3.968 6.179 2.614 1.00 91.56 88 PHE A N 1
ATOM 691 C CA . PHE A 1 88 ? -3.162 4.956 2.644 1.00 91.56 88 PHE A CA 1
ATOM 692 C C . PHE A 1 88 ? -1.740 5.188 2.127 1.00 91.56 88 PHE A C 1
ATOM 694 O O . PHE A 1 88 ? -1.521 5.908 1.153 1.00 91.56 88 PHE A O 1
ATOM 701 N N . LEU A 1 89 ? -0.777 4.521 2.763 1.00 92.44 89 LEU A N 1
ATOM 702 C CA . LEU A 1 89 ? 0.645 4.561 2.435 1.00 92.44 89 LEU A CA 1
ATOM 703 C C . LEU A 1 89 ? 1.195 3.146 2.202 1.00 92.44 89 LEU A C 1
ATOM 705 O O . LEU A 1 89 ? 0.817 2.190 2.886 1.00 92.44 89 LEU A O 1
ATOM 709 N N . VAL A 1 90 ? 2.145 3.015 1.275 1.00 90.38 90 VAL A N 1
ATOM 710 C CA . VAL A 1 90 ? 2.871 1.764 0.994 1.00 90.38 90 VAL A CA 1
ATOM 711 C C . VAL A 1 90 ? 4.372 1.997 1.101 1.00 90.38 90 VAL A C 1
ATOM 713 O O . VAL A 1 90 ? 4.917 2.870 0.433 1.00 90.38 90 VAL A O 1
ATOM 716 N N . SER A 1 91 ? 5.066 1.182 1.898 1.00 89.44 91 SER A N 1
ATOM 717 C CA . SER A 1 91 ? 6.532 1.198 1.971 1.00 89.44 91 SER A CA 1
ATOM 718 C C . SER A 1 91 ? 7.122 0.143 1.033 1.00 89.44 91 SER A C 1
ATOM 720 O O . SER A 1 91 ? 6.910 -1.055 1.229 1.00 89.44 91 SER A O 1
ATOM 722 N N . PHE A 1 92 ? 7.906 0.562 0.038 1.00 86.00 92 PHE A N 1
ATOM 723 C CA . PHE A 1 92 ? 8.555 -0.343 -0.916 1.00 86.00 92 PHE A CA 1
ATOM 724 C C . PHE A 1 92 ? 9.908 0.200 -1.392 1.00 86.00 92 PHE A C 1
ATOM 726 O O . PHE A 1 92 ? 10.015 1.368 -1.753 1.00 86.00 92 PHE A O 1
ATOM 733 N N . LYS A 1 93 ? 10.949 -0.652 -1.401 1.00 84.25 93 LYS A N 1
ATOM 734 C CA . LYS A 1 93 ? 12.340 -0.288 -1.766 1.00 84.25 93 LYS A CA 1
ATOM 735 C C . LYS A 1 93 ? 12.819 1.013 -1.090 1.00 84.25 93 LYS A C 1
ATOM 737 O O . LYS A 1 93 ? 13.333 1.912 -1.750 1.00 84.25 93 LYS A O 1
ATOM 742 N N . ASP A 1 94 ? 12.579 1.112 0.218 1.00 85.25 94 ASP A N 1
ATOM 743 C CA . ASP A 1 94 ? 12.899 2.269 1.072 1.00 85.25 94 ASP A CA 1
ATOM 744 C C . ASP A 1 94 ? 12.294 3.618 0.641 1.00 85.25 94 ASP A C 1
ATOM 746 O O . ASP A 1 94 ? 12.729 4.671 1.098 1.00 85.25 94 ASP A O 1
ATOM 750 N N . ARG A 1 95 ? 11.232 3.586 -0.171 1.00 88.81 95 ARG A N 1
ATOM 751 C CA . ARG A 1 95 ? 10.378 4.736 -0.485 1.00 88.81 95 ARG A CA 1
ATOM 752 C C . ARG A 1 95 ? 8.988 4.536 0.101 1.00 88.81 95 ARG A C 1
ATOM 754 O O . ARG A 1 95 ? 8.511 3.401 0.185 1.00 88.81 95 ARG A O 1
ATOM 761 N N . ILE A 1 96 ? 8.338 5.639 0.458 1.00 91.06 96 ILE A N 1
ATOM 762 C CA . ILE A 1 96 ? 6.915 5.657 0.791 1.00 91.06 96 ILE A CA 1
ATOM 763 C C . ILE A 1 96 ? 6.139 6.139 -0.431 1.00 91.06 96 ILE A C 1
ATOM 765 O O . ILE A 1 96 ? 6.500 7.133 -1.065 1.00 91.06 96 ILE A O 1
ATOM 769 N N . TYR A 1 97 ? 5.076 5.416 -0.756 1.00 90.50 97 TYR A N 1
ATOM 770 C CA . TYR A 1 97 ? 4.132 5.765 -1.801 1.00 90.50 97 TYR A CA 1
ATOM 771 C C . TYR A 1 97 ? 2.817 6.186 -1.154 1.00 90.50 97 TYR A C 1
ATOM 773 O O . TYR A 1 97 ? 2.287 5.438 -0.328 1.00 90.50 97 TYR A O 1
ATOM 781 N N . GLU A 1 98 ? 2.294 7.350 -1.531 1.00 92.38 98 GLU A N 1
ATOM 782 C CA . GLU A 1 98 ? 0.933 7.763 -1.184 1.00 92.38 98 GLU A CA 1
ATOM 783 C C . GLU A 1 98 ? -0.043 7.143 -2.185 1.00 92.38 98 GLU A C 1
ATOM 785 O O . GLU A 1 98 ? 0.240 7.076 -3.385 1.00 92.38 98 GLU A O 1
ATOM 790 N N . LEU A 1 99 ? -1.161 6.619 -1.679 1.00 89.25 99 LEU A N 1
ATOM 791 C CA . LEU A 1 99 ? -2.214 6.026 -2.493 1.00 89.25 99 LEU A CA 1
ATOM 792 C C . LEU A 1 99 ? -3.354 7.032 -2.644 1.00 89.25 99 LEU A C 1
ATOM 794 O O . LEU A 1 99 ? -4.204 7.166 -1.763 1.00 89.25 99 LEU A O 1
ATOM 798 N N . THR A 1 100 ? -3.389 7.709 -3.786 1.00 88.50 100 THR A N 1
ATOM 799 C CA . THR A 1 100 ? -4.443 8.670 -4.130 1.00 88.50 100 THR A CA 1
ATOM 800 C C . THR A 1 100 ? -5.550 7.951 -4.884 1.00 88.50 100 THR A C 1
ATOM 802 O O . THR A 1 100 ? -5.264 7.202 -5.818 1.00 88.50 100 THR A O 1
ATOM 805 N N . LYS A 1 101 ? -6.818 8.148 -4.506 1.00 85.94 101 LYS A N 1
ATOM 806 C CA . LYS A 1 101 ? -7.951 7.545 -5.223 1.00 85.94 101 LYS A CA 1
ATOM 807 C C . LYS A 1 101 ? -7.924 7.959 -6.702 1.00 85.94 101 LYS A C 1
ATOM 809 O O . LYS A 1 101 ? -7.758 9.133 -7.018 1.00 85.94 101 LYS A O 1
ATOM 814 N N . HIS A 1 102 ? -8.072 6.982 -7.589 1.00 77.62 102 HIS A N 1
ATOM 815 C CA . HIS A 1 102 ? -8.178 7.171 -9.031 1.00 77.62 102 HIS A CA 1
ATOM 816 C C . HIS A 1 102 ? -9.662 7.095 -9.409 1.00 77.62 102 HIS A C 1
ATOM 818 O O . HIS A 1 102 ? -10.304 6.077 -9.139 1.00 77.62 102 HIS A O 1
ATOM 824 N N . GLU A 1 103 ? -10.196 8.195 -9.944 1.00 68.38 103 GLU A N 1
ATOM 825 C CA . GLU A 1 103 ? -11.590 8.328 -10.406 1.00 68.38 103 GLU A CA 1
ATOM 826 C C . GLU A 1 103 ? -11.804 7.735 -11.808 1.00 68.38 103 GLU A C 1
ATOM 828 O O . GLU A 1 103 ? -10.894 7.889 -12.654 1.00 68.38 103 GLU A O 1
#

Nearest PDB structures (foldseek):
  6biq-assembly4_C  TM=2.640E-01  e=1.012E+00  Trichomonas vaginalis
  5hsh-assembly1_A  TM=3.270E-01  e=4.564E+00  Homo sapiens
  6biq-assembly5_D  TM=2.387E-01  e=5.972E+00  Trichomonas vaginalis
  6uo6-assembly1_A  TM=2.351E-01  e=5.659E+00  Ho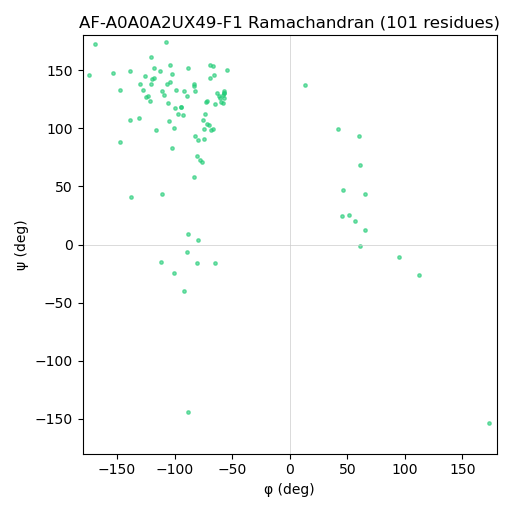mo sapiens